Protein AF-A0A969KH78-F1 (afdb_monomer_lite)

Foldseek 3Di:
DVQLVVLVVVCVPPPDVDVVSVVDDRVPDDDPLVVVCVVCVVVLVVVLVVQVVVVAADEAEDEPSNLVVLCVLLVVLPFDAAPPHDFRYKYWYKDFDPVDDPPDPDGRIDTDPVRIGTGHSVSSNVSNVPGDDDDVVVVAAWDQDPVRDTDGDDD

pLDDT: mean 87.28, std 9.28, range [55.94, 97.88]

Sequence (155 aa):
TKILTRHIDGWEKAGSKDPALLAKPCPKASPIVTNAWRRQQEQFFVKGNSALKSGGGIVFCLGSLIFDRLMLSTKQANLKNLKNKDWTLALIGFSENKESSHISTSLNIGIDQEKIFFTNYNDFALALIDQGVPSLETFSGEFITLAGERVILSD

Radius of gyration: 22.21 Å; chains: 1; bounding box: 63×27×51 Å

Secondary structure (DSSP, 8-state):
-HHHHHHHHHHHHSSS--HHHHTS--TT----HHHHHHHHHHHHHHHHHHHHHTT--EEEEEEHHHHHHHHHHTGGG-PPP-TTS--SEEEEEEEE-TTS-TT-SS--EEEEEEEEEEE-HHHHHHHHHS-----GGGTSEEEE-TTS-EEEE--

Structure (mmCIF, N/CA/C/O backbone):
data_AF-A0A969KH78-F1
#
_entry.id   AF-A0A969KH78-F1
#
loop_
_atom_site.group_PDB
_atom_site.id
_atom_site.type_symbol
_atom_site.label_atom_id
_atom_site.label_alt_id
_atom_site.label_comp_id
_atom_site.label_asym_id
_atom_site.label_entity_id
_atom_site.label_seq_id
_atom_site.pdbx_PDB_ins_code
_atom_site.Cartn_x
_atom_site.Cartn_y
_atom_site.Cartn_z
_atom_site.occupancy
_atom_site.B_iso_or_equiv
_atom_site.auth_seq_id
_atom_site.auth_comp_id
_atom_site.auth_asym_id
_atom_site.auth_atom_id
_atom_site.pdbx_PDB_model_num
ATOM 1 N N . THR A 1 1 ? 5.396 -1.721 -22.038 1.00 59.78 1 THR A N 1
ATOM 2 C CA . THR A 1 1 ? 5.907 -3.086 -22.310 1.00 59.78 1 THR A CA 1
ATOM 3 C C . THR A 1 1 ? 6.866 -3.152 -23.492 1.00 59.78 1 THR A C 1
ATOM 5 O O . THR A 1 1 ? 8.008 -3.514 -23.269 1.00 59.78 1 THR A O 1
ATOM 8 N N . LYS A 1 2 ? 6.495 -2.713 -24.711 1.00 79.88 2 LYS A N 1
ATOM 9 C CA . LYS A 1 2 ? 7.348 -2.831 -25.923 1.00 79.88 2 LYS A CA 1
ATOM 10 C C . LYS A 1 2 ? 8.763 -2.225 -25.825 1.00 79.88 2 LYS A C 1
ATOM 12 O O . LYS A 1 2 ? 9.654 -2.673 -26.529 1.00 79.88 2 LYS A O 1
ATOM 17 N N . ILE A 1 3 ? 8.976 -1.206 -24.989 1.00 84.81 3 ILE A N 1
ATOM 18 C CA . ILE A 1 3 ? 10.279 -0.526 -24.858 1.00 84.81 3 ILE A CA 1
ATOM 19 C C . ILE A 1 3 ? 11.277 -1.348 -24.041 1.00 84.81 3 ILE A C 1
ATOM 21 O O . ILE A 1 3 ? 12.423 -1.454 -24.452 1.00 84.81 3 ILE A O 1
ATOM 25 N N . LEU A 1 4 ? 10.834 -1.980 -22.947 1.00 85.75 4 LEU A N 1
ATOM 26 C CA . LEU A 1 4 ? 11.681 -2.886 -22.164 1.00 85.75 4 LEU A CA 1
ATOM 27 C C . LEU A 1 4 ? 12.066 -4.117 -22.988 1.00 85.75 4 LEU A C 1
ATOM 29 O O . LEU A 1 4 ? 13.229 -4.490 -23.011 1.00 85.75 4 LEU A O 1
ATOM 33 N N . THR A 1 5 ? 11.111 -4.687 -23.732 1.00 88.56 5 THR A N 1
ATOM 34 C CA . THR A 1 5 ? 11.379 -5.804 -24.649 1.00 88.56 5 THR A CA 1
ATOM 35 C C . THR A 1 5 ? 12.438 -5.425 -25.682 1.00 88.56 5 THR A C 1
ATOM 37 O O . THR A 1 5 ? 13.468 -6.073 -25.747 1.00 88.56 5 THR A O 1
ATOM 40 N N . ARG A 1 6 ? 12.271 -4.299 -26.393 1.00 88.19 6 ARG A N 1
ATOM 41 C CA . ARG A 1 6 ? 13.280 -3.821 -27.358 1.00 88.19 6 ARG A CA 1
ATOM 42 C C . ARG A 1 6 ? 14.644 -3.545 -26.728 1.00 88.19 6 ARG A C 1
ATOM 44 O O . ARG A 1 6 ? 15.655 -3.687 -27.403 1.00 88.19 6 ARG A O 1
ATOM 51 N N . HIS A 1 7 ? 14.669 -3.095 -25.476 1.00 88.25 7 HIS A N 1
ATOM 52 C CA . HIS A 1 7 ? 15.908 -2.834 -24.757 1.00 88.25 7 HIS A CA 1
ATOM 53 C C . HIS A 1 7 ? 16.675 -4.133 -24.478 1.00 88.25 7 HIS A C 1
ATOM 55 O O . HIS A 1 7 ? 17.868 -4.205 -24.764 1.00 88.25 7 HIS A O 1
ATOM 61 N N . ILE A 1 8 ? 15.970 -5.170 -24.016 1.00 88.44 8 ILE A N 1
ATOM 62 C CA . ILE A 1 8 ? 16.533 -6.508 -23.797 1.00 88.44 8 ILE A CA 1
ATOM 63 C C . ILE A 1 8 ? 16.940 -7.145 -25.131 1.00 88.44 8 ILE A C 1
ATOM 65 O O . ILE A 1 8 ? 18.066 -7.617 -25.243 1.00 88.44 8 ILE A O 1
ATOM 69 N N . ASP A 1 9 ? 16.092 -7.077 -26.161 1.00 89.50 9 ASP A N 1
ATOM 70 C CA . ASP A 1 9 ? 16.403 -7.603 -27.499 1.00 89.50 9 ASP A CA 1
ATOM 71 C C . ASP A 1 9 ? 17.644 -6.918 -28.099 1.00 89.50 9 ASP A C 1
ATOM 73 O O . ASP A 1 9 ? 18.443 -7.536 -28.800 1.00 89.50 9 ASP A O 1
ATOM 77 N N . GLY A 1 10 ? 17.800 -5.613 -27.854 1.00 87.88 10 GLY A N 1
ATOM 78 C CA . GLY A 1 10 ? 18.960 -4.840 -28.288 1.00 87.88 10 GLY A CA 1
ATOM 79 C C . GLY A 1 10 ? 20.238 -5.241 -27.554 1.00 87.88 10 GLY A C 1
ATOM 80 O O . GLY A 1 10 ? 21.291 -5.320 -28.181 1.00 87.88 10 GLY A O 1
ATOM 81 N N . TRP A 1 11 ? 20.143 -5.528 -26.254 1.00 89.62 11 TRP A N 1
ATOM 82 C CA . TRP A 1 11 ? 21.253 -6.076 -25.475 1.00 89.62 11 TRP A CA 1
ATOM 83 C C . TRP A 1 11 ? 21.628 -7.491 -25.925 1.00 89.62 11 TRP A C 1
ATOM 85 O O . TRP A 1 11 ? 22.805 -7.768 -26.122 1.00 89.62 11 TRP A O 1
ATOM 95 N N . GLU A 1 12 ? 20.650 -8.368 -26.155 1.00 88.12 12 GLU A N 1
ATOM 96 C CA . GLU A 1 12 ? 20.890 -9.745 -26.604 1.00 88.12 12 GLU A CA 1
ATOM 97 C C . GLU A 1 12 ? 21.597 -9.791 -27.967 1.00 88.12 12 GLU A C 1
ATOM 99 O O . GLU A 1 12 ? 22.483 -10.615 -28.190 1.00 88.12 12 GLU A O 1
ATOM 104 N N . LYS A 1 13 ? 21.234 -8.875 -28.872 1.00 89.38 13 LYS A N 1
ATOM 105 C CA . LYS A 1 13 ? 21.841 -8.751 -30.206 1.00 89.38 13 LYS A CA 1
ATOM 106 C C . LYS A 1 13 ? 23.188 -8.030 -30.200 1.00 89.38 13 LYS A C 1
ATOM 108 O O . LYS A 1 13 ? 23.899 -8.082 -31.204 1.00 89.38 13 LYS A O 1
ATOM 113 N N . ALA A 1 14 ? 23.547 -7.347 -29.113 1.00 82.88 14 ALA A N 1
ATOM 114 C CA . ALA A 1 14 ? 24.868 -6.760 -28.972 1.00 82.88 14 ALA A CA 1
ATOM 115 C C . ALA A 1 14 ? 25.870 -7.898 -28.722 1.00 82.88 14 ALA A C 1
ATOM 117 O O . ALA A 1 14 ? 25.848 -8.545 -27.681 1.00 82.88 14 ALA A O 1
ATOM 118 N N . GLY A 1 15 ? 26.750 -8.166 -29.692 1.00 74.69 15 GLY A N 1
ATOM 119 C CA . GLY A 1 15 ? 27.698 -9.292 -29.637 1.00 74.69 15 GLY A CA 1
ATOM 120 C C . GLY A 1 15 ? 28.580 -9.327 -28.378 1.00 74.69 15 GLY A C 1
ATOM 121 O O . GLY A 1 15 ? 29.037 -10.394 -27.977 1.00 74.69 15 GLY A O 1
ATOM 122 N N . SER A 1 16 ? 28.769 -8.184 -27.713 1.00 73.38 16 SER A N 1
ATOM 123 C CA . SER A 1 16 ? 29.258 -8.095 -26.338 1.00 73.38 16 SER A CA 1
ATOM 124 C C . SER A 1 16 ? 28.070 -8.023 -25.373 1.00 73.38 16 SER A C 1
ATOM 126 O O . SER A 1 16 ? 27.358 -7.016 -25.354 1.00 73.38 16 SER A O 1
ATOM 128 N N . LYS A 1 17 ? 27.884 -9.046 -24.531 1.00 78.50 17 LYS A N 1
ATOM 129 C CA . LYS A 1 17 ? 26.896 -9.071 -23.432 1.00 78.50 17 LYS A CA 1
ATOM 130 C C . LYS A 1 17 ? 27.284 -8.116 -22.289 1.00 78.50 17 LYS A C 1
ATOM 132 O O . LYS A 1 17 ? 27.402 -8.526 -21.139 1.00 78.50 17 LYS A O 1
ATOM 137 N N . ASP A 1 18 ? 27.527 -6.852 -22.617 1.00 83.06 18 ASP A N 1
ATOM 138 C CA . ASP A 1 18 ? 27.992 -5.811 -21.705 1.00 83.06 18 ASP A CA 1
ATOM 139 C C . ASP A 1 18 ? 26.857 -5.385 -20.748 1.00 83.06 18 ASP A C 1
ATOM 141 O O . ASP A 1 18 ? 25.813 -4.911 -21.213 1.00 83.06 18 ASP A O 1
ATOM 145 N N . PRO A 1 19 ? 27.024 -5.530 -19.419 1.00 80.31 19 PRO A N 1
ATOM 146 C CA . PRO A 1 19 ? 26.044 -5.082 -18.429 1.00 80.31 19 PRO A CA 1
ATOM 147 C C . PRO A 1 19 ? 25.742 -3.579 -18.486 1.00 80.31 19 PRO A C 1
ATOM 149 O O . PRO A 1 19 ? 24.632 -3.168 -18.137 1.00 80.31 19 PRO A O 1
ATOM 152 N N . ALA A 1 20 ? 26.674 -2.746 -18.964 1.00 84.25 20 ALA A N 1
ATOM 153 C CA . ALA A 1 20 ? 26.467 -1.300 -19.060 1.00 84.25 20 ALA A CA 1
ATOM 154 C C . ALA A 1 20 ? 25.335 -0.930 -20.034 1.00 84.25 20 ALA A C 1
ATOM 156 O O . ALA A 1 20 ? 24.691 0.111 -19.886 1.00 84.25 20 ALA A O 1
ATOM 157 N N . LEU A 1 21 ? 25.048 -1.791 -21.016 1.00 84.88 21 LEU A N 1
ATOM 158 C CA . LEU A 1 21 ? 23.924 -1.607 -21.930 1.00 84.88 21 LEU A CA 1
ATOM 159 C C . LEU A 1 21 ? 22.573 -1.788 -21.227 1.00 84.88 21 LEU A C 1
ATOM 161 O O . LEU A 1 21 ? 21.670 -1.007 -21.514 1.00 84.88 21 LEU A O 1
ATOM 165 N N . LEU A 1 22 ? 22.452 -2.742 -20.294 1.00 84.50 22 LEU A N 1
ATOM 166 C CA . LEU A 1 22 ? 21.236 -2.968 -19.491 1.00 84.50 22 LEU A CA 1
ATOM 167 C C . LEU A 1 22 ? 21.005 -1.875 -18.441 1.00 84.50 22 LEU A C 1
ATOM 169 O O . LEU A 1 22 ? 19.875 -1.643 -18.020 1.00 84.50 22 LEU A O 1
ATOM 173 N N . ALA A 1 23 ? 22.072 -1.195 -18.017 1.00 83.25 23 ALA A N 1
ATOM 174 C CA . ALA A 1 23 ? 21.994 -0.096 -17.060 1.00 83.25 23 ALA A CA 1
ATOM 175 C C . ALA A 1 23 ? 21.453 1.210 -17.676 1.00 83.25 23 ALA A C 1
ATOM 177 O O . ALA A 1 23 ? 21.189 2.173 -16.952 1.00 83.25 23 ALA A O 1
ATOM 178 N N . LYS A 1 24 ? 21.282 1.282 -19.007 1.00 85.06 24 LYS A N 1
ATOM 179 C CA . LYS A 1 24 ? 20.777 2.494 -19.665 1.00 85.06 24 LYS A CA 1
ATOM 180 C C . LYS A 1 24 ? 19.299 2.723 -19.310 1.00 85.06 24 LYS A C 1
ATOM 182 O O . LYS A 1 24 ? 18.476 1.829 -19.508 1.00 85.06 24 LYS A O 1
ATOM 187 N N . PRO A 1 25 ? 18.918 3.933 -18.859 1.00 82.25 25 PRO A N 1
ATOM 188 C CA . PRO A 1 25 ? 17.534 4.227 -18.504 1.00 82.25 25 PRO A CA 1
ATOM 189 C C . PRO A 1 25 ? 16.562 4.002 -19.669 1.00 82.25 25 PRO A C 1
ATOM 191 O O . PRO A 1 25 ? 16.827 4.391 -20.806 1.00 82.25 25 PRO A O 1
ATOM 194 N N . CYS A 1 26 ? 15.390 3.439 -19.368 1.00 84.31 26 CYS A N 1
ATOM 195 C CA . CYS A 1 26 ? 14.278 3.296 -20.308 1.00 84.31 26 CYS A CA 1
ATOM 196 C C . CYS A 1 26 ? 13.216 4.389 -20.050 1.00 84.31 26 CYS A C 1
ATOM 198 O O . CYS A 1 26 ? 12.291 4.159 -19.270 1.00 84.31 26 CYS A O 1
ATOM 200 N N . PRO A 1 27 ? 13.273 5.559 -20.720 1.00 74.75 27 PRO A N 1
ATOM 201 C CA . PRO A 1 27 ? 12.539 6.780 -20.335 1.00 74.75 27 PRO A CA 1
ATOM 202 C C . PRO A 1 27 ? 11.003 6.717 -20.433 1.00 74.75 27 PRO A C 1
ATOM 204 O O . PRO A 1 27 ? 10.32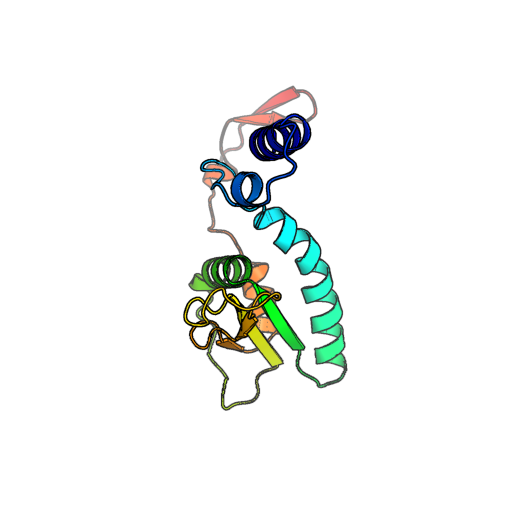0 7.679 -20.107 1.00 74.75 27 PRO A O 1
ATOM 207 N N . LYS A 1 28 ? 10.431 5.603 -20.898 1.00 77.81 28 LYS A N 1
ATOM 208 C CA . LYS A 1 28 ? 8.977 5.414 -21.073 1.00 77.81 28 LYS A CA 1
ATOM 209 C C . LYS A 1 28 ? 8.466 4.119 -20.433 1.00 77.81 28 LYS A C 1
ATOM 211 O O . LYS A 1 28 ? 7.375 3.645 -20.755 1.00 77.81 28 LYS A O 1
ATOM 216 N N . ALA A 1 29 ? 9.271 3.495 -19.580 1.00 78.00 29 ALA A N 1
ATOM 217 C CA . ALA A 1 29 ? 8.835 2.361 -18.783 1.00 78.00 29 ALA A CA 1
ATOM 218 C C . ALA A 1 29 ? 8.220 2.882 -17.476 1.00 78.00 29 ALA A C 1
ATOM 220 O O . ALA A 1 29 ? 8.936 3.260 -16.557 1.00 78.00 29 ALA A O 1
ATOM 221 N N . SER A 1 30 ? 6.889 2.923 -17.402 1.00 78.31 30 SER A N 1
ATOM 222 C CA . SER A 1 30 ? 6.181 3.275 -16.167 1.00 78.31 30 SER A CA 1
ATOM 223 C C . SER A 1 30 ? 5.917 2.030 -15.310 1.00 78.31 30 SER A C 1
ATOM 225 O O . SER A 1 30 ? 5.613 0.964 -15.859 1.00 78.31 30 SER A O 1
ATOM 227 N N . PRO A 1 31 ? 5.992 2.143 -13.974 1.00 82.38 31 PRO A N 1
ATOM 228 C CA . PRO A 1 31 ? 5.671 1.043 -13.074 1.00 82.38 31 PRO A CA 1
ATOM 229 C C . PRO A 1 31 ? 4.176 0.696 -13.135 1.00 82.38 31 PRO A C 1
ATOM 231 O O . PRO A 1 31 ? 3.315 1.572 -13.209 1.00 82.38 31 PRO A O 1
ATOM 234 N N . ILE A 1 32 ? 3.845 -0.596 -13.047 1.00 86.81 32 ILE A N 1
ATOM 235 C CA . ILE A 1 32 ? 2.453 -1.082 -13.091 1.00 86.81 32 ILE A CA 1
ATOM 236 C C . ILE A 1 32 ? 1.855 -1.120 -11.672 1.00 86.81 32 ILE A C 1
ATOM 238 O O . ILE A 1 32 ? 1.416 -2.165 -11.186 1.00 86.81 32 ILE A O 1
ATOM 242 N N . VAL A 1 33 ? 1.859 0.031 -10.988 1.00 88.19 33 VAL A N 1
ATOM 243 C CA . VAL A 1 33 ? 1.525 0.146 -9.552 1.00 88.19 33 VAL A CA 1
ATOM 244 C C . VAL A 1 33 ? 0.098 -0.330 -9.253 1.00 88.19 33 VAL A C 1
ATOM 246 O O . VAL A 1 33 ? -0.115 -1.056 -8.288 1.00 88.19 33 VAL A O 1
ATOM 249 N N . THR A 1 34 ? -0.879 0.004 -10.106 1.00 87.50 34 THR A N 1
ATOM 250 C CA . THR A 1 34 ? -2.282 -0.431 -9.941 1.00 87.50 34 THR A CA 1
ATOM 251 C C . THR A 1 34 ? -2.429 -1.941 -9.933 1.00 87.50 34 THR A C 1
ATOM 253 O O . THR A 1 34 ? -3.112 -2.494 -9.076 1.00 87.50 34 THR A O 1
ATOM 256 N N . ASN A 1 35 ? -1.766 -2.617 -10.866 1.00 87.94 35 ASN A N 1
ATOM 257 C CA . ASN A 1 35 ? -1.826 -4.069 -10.953 1.00 87.94 35 ASN A CA 1
ATOM 258 C C . ASN A 1 35 ? -1.095 -4.729 -9.777 1.00 87.94 35 ASN A C 1
ATOM 260 O O . ASN A 1 35 ? -1.586 -5.709 -9.223 1.00 87.94 35 ASN A O 1
ATOM 264 N N . ALA A 1 36 ? 0.062 -4.182 -9.385 1.00 89.75 36 ALA A N 1
ATOM 265 C CA . ALA A 1 36 ? 0.803 -4.666 -8.225 1.00 89.75 36 ALA A CA 1
ATOM 266 C C . ALA A 1 36 ? -0.043 -4.570 -6.948 1.00 89.75 36 ALA A C 1
ATOM 268 O O . ALA A 1 36 ? -0.157 -5.555 -6.222 1.00 89.75 36 ALA A O 1
ATOM 269 N N . TRP A 1 37 ? -0.707 -3.431 -6.730 1.00 91.38 37 TRP A N 1
ATOM 270 C CA . TRP A 1 37 ? -1.616 -3.253 -5.602 1.00 91.38 37 TRP A CA 1
ATOM 271 C C . TRP A 1 37 ? -2.806 -4.214 -5.654 1.00 91.38 37 TRP A C 1
ATOM 273 O O . TRP A 1 37 ? -3.074 -4.889 -4.668 1.00 91.38 37 TRP A O 1
ATOM 283 N N . ARG A 1 38 ? -3.471 -4.363 -6.808 1.00 89.12 38 ARG A N 1
ATOM 284 C CA . ARG A 1 38 ? -4.629 -5.265 -6.954 1.00 89.12 38 ARG A CA 1
ATOM 285 C C . ARG A 1 38 ? -4.318 -6.704 -6.524 1.00 89.12 38 ARG A C 1
ATOM 287 O O . ARG A 1 38 ? -5.158 -7.350 -5.915 1.00 89.12 38 ARG A O 1
ATOM 294 N N . ARG A 1 39 ? -3.104 -7.193 -6.798 1.00 88.62 39 ARG A N 1
ATOM 295 C CA . ARG A 1 39 ? -2.650 -8.534 -6.374 1.00 88.62 39 ARG A CA 1
ATOM 296 C C . ARG A 1 39 ? -2.382 -8.640 -4.875 1.00 88.62 39 ARG A C 1
ATOM 298 O O . ARG A 1 39 ? -2.473 -9.724 -4.313 1.00 88.62 39 ARG A O 1
ATOM 305 N N . GLN A 1 40 ? -2.016 -7.536 -4.237 1.00 91.69 40 GLN A N 1
ATOM 306 C CA . GLN A 1 40 ? -1.744 -7.494 -2.803 1.00 91.69 40 GLN A CA 1
ATOM 307 C C . GLN A 1 40 ? -2.998 -7.196 -1.979 1.00 91.69 40 GLN A C 1
ATOM 309 O O . GLN A 1 40 ? -3.059 -7.567 -0.812 1.00 91.69 40 GLN A O 1
ATOM 314 N N . GLN A 1 41 ? -4.001 -6.567 -2.586 1.00 92.31 41 GLN A N 1
ATOM 315 C CA . GLN A 1 41 ? -5.222 -6.127 -1.925 1.00 92.31 41 GLN A CA 1
ATOM 316 C C . GLN A 1 41 ? -5.979 -7.283 -1.257 1.00 92.31 41 GLN A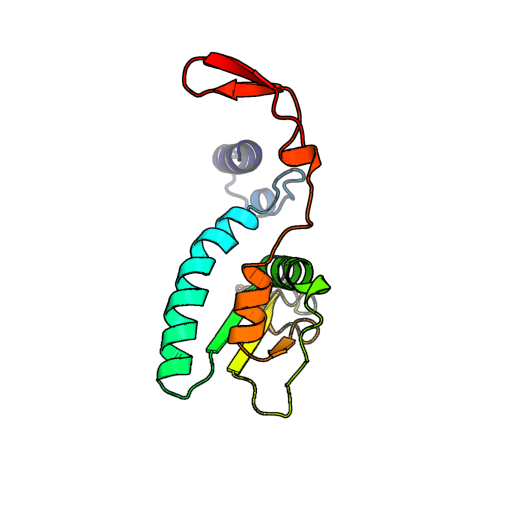 C 1
ATOM 318 O O . GLN A 1 41 ? -6.358 -7.176 -0.096 1.00 92.31 41 GLN A O 1
ATOM 323 N N . GLU A 1 42 ? -6.152 -8.413 -1.946 1.00 90.50 42 GLU A N 1
ATOM 324 C CA . GLU A 1 42 ? -6.803 -9.591 -1.357 1.00 90.50 42 GLU A CA 1
ATOM 325 C C . GLU A 1 42 ? -6.031 -10.110 -0.138 1.00 90.50 42 GLU A C 1
ATOM 327 O O . GLU A 1 42 ? -6.611 -10.359 0.916 1.00 90.50 42 GLU A O 1
ATOM 332 N N . GLN A 1 43 ? -4.703 -10.207 -0.254 1.00 90.31 43 GLN A N 1
ATOM 333 C CA . GLN A 1 43 ? -3.844 -10.642 0.845 1.00 90.31 43 GLN A CA 1
ATOM 334 C C . GLN A 1 43 ? -3.934 -9.687 2.035 1.00 90.31 43 GLN A C 1
ATOM 336 O O . GLN A 1 43 ? -3.998 -10.152 3.171 1.00 90.31 43 GLN A O 1
ATOM 341 N N . PHE A 1 44 ? -3.980 -8.377 1.778 1.00 94.62 44 PHE A N 1
ATOM 342 C CA . PHE A 1 44 ? -4.166 -7.356 2.803 1.00 94.62 44 PHE A CA 1
ATOM 343 C C . PHE A 1 44 ? -5.475 -7.582 3.568 1.00 94.62 44 PHE A C 1
ATOM 345 O O . PHE A 1 44 ? -5.445 -7.682 4.793 1.00 94.62 44 PHE A O 1
ATOM 352 N N . PHE A 1 45 ? -6.591 -7.768 2.856 1.00 93.94 45 PHE A N 1
ATOM 353 C CA . PHE A 1 45 ? -7.897 -7.964 3.485 1.00 93.94 45 PHE A CA 1
ATOM 354 C C . PHE A 1 45 ? -8.026 -9.295 4.234 1.00 93.94 45 PHE A C 1
ATOM 356 O O . PHE A 1 45 ? -8.512 -9.335 5.368 1.00 93.94 45 PHE A O 1
ATOM 363 N N . VAL A 1 46 ? -7.580 -10.394 3.623 1.00 94.06 46 VAL A N 1
ATOM 364 C CA . VAL A 1 46 ? -7.712 -11.737 4.205 1.00 94.06 46 VAL A CA 1
ATOM 365 C C . VAL A 1 46 ? -6.791 -11.902 5.415 1.00 94.06 46 VAL A C 1
ATOM 367 O O . VAL A 1 46 ? -7.247 -12.304 6.489 1.00 94.06 46 VAL A O 1
ATOM 370 N N . LYS A 1 47 ? -5.505 -11.554 5.281 1.00 93.75 47 LYS A N 1
ATOM 371 C CA . LYS A 1 47 ? -4.533 -11.708 6.376 1.00 93.75 47 LYS A CA 1
ATOM 372 C C . LYS A 1 47 ? -4.746 -10.682 7.478 1.00 93.75 47 LYS A C 1
ATOM 374 O O . LYS A 1 47 ? -4.603 -11.035 8.645 1.00 93.75 47 LYS A O 1
ATOM 379 N N . GLY A 1 48 ? -5.130 -9.455 7.132 1.00 93.81 48 GLY A N 1
ATOM 380 C CA . GLY A 1 48 ? -5.430 -8.424 8.119 1.00 93.81 48 GLY A CA 1
ATOM 381 C C . GLY A 1 48 ? -6.616 -8.800 9.006 1.00 93.81 48 GLY A C 1
ATOM 382 O O . GLY A 1 48 ? -6.504 -8.762 10.230 1.00 93.81 48 GLY A O 1
ATOM 383 N N . ASN A 1 49 ? -7.704 -9.303 8.414 1.00 93.06 49 ASN A N 1
ATOM 384 C CA . ASN A 1 49 ? -8.837 -9.818 9.190 1.00 93.06 49 ASN A CA 1
ATOM 385 C C . ASN A 1 49 ? -8.457 -11.027 10.054 1.00 93.06 49 ASN A C 1
ATOM 387 O O . ASN A 1 49 ? -8.910 -11.128 11.194 1.00 93.06 49 ASN A O 1
ATOM 391 N N . SER A 1 50 ? -7.632 -11.943 9.538 1.00 94.81 50 SER A N 1
ATOM 392 C CA . SER A 1 50 ? -7.147 -13.085 10.322 1.00 94.81 50 SER A CA 1
ATOM 393 C C . SER A 1 50 ? -6.313 -12.641 11.529 1.00 94.81 50 SER A C 1
ATOM 395 O O . SER A 1 50 ? -6.486 -13.187 12.619 1.00 94.81 50 SER A O 1
ATOM 397 N N . ALA A 1 51 ? -5.434 -11.648 11.353 1.00 95.19 51 ALA A N 1
ATOM 398 C CA . ALA A 1 51 ? -4.616 -11.095 12.430 1.00 95.19 51 ALA A CA 1
ATOM 399 C C . ALA A 1 51 ? -5.490 -10.454 13.519 1.00 95.19 51 ALA A C 1
ATOM 401 O O . ALA A 1 51 ? -5.361 -10.810 14.690 1.00 95.19 51 ALA A O 1
ATOM 402 N N . LEU A 1 52 ? -6.450 -9.609 13.126 1.00 93.94 52 LEU A N 1
ATOM 403 C CA . LEU A 1 52 ? -7.372 -8.962 14.063 1.00 93.94 52 LEU A CA 1
ATOM 404 C C . LEU A 1 52 ? -8.234 -9.953 14.845 1.00 93.94 52 LEU A C 1
ATOM 406 O O . LEU A 1 52 ? -8.373 -9.822 16.059 1.00 93.94 52 LEU A O 1
ATOM 410 N N . LYS A 1 53 ? -8.801 -10.963 14.173 1.00 93.31 53 LYS A N 1
ATOM 411 C CA . LYS A 1 53 ? -9.602 -12.008 14.837 1.00 93.31 53 LYS A CA 1
ATOM 412 C C . LYS A 1 53 ? -8.790 -12.817 15.846 1.00 93.31 53 LYS A C 1
ATOM 414 O O . LYS A 1 53 ? -9.361 -13.377 16.773 1.00 93.31 53 LYS A O 1
ATOM 419 N N . SER A 1 54 ? -7.473 -12.855 15.667 1.00 94.69 54 SER A N 1
ATOM 420 C CA . SER A 1 54 ? -6.537 -13.500 16.587 1.00 94.69 54 SER A CA 1
ATOM 421 C C . SER A 1 54 ? -6.066 -12.563 17.710 1.00 94.69 54 SER A C 1
ATOM 423 O O . SER A 1 54 ? -5.211 -12.951 18.498 1.00 94.69 54 SER A O 1
ATOM 425 N N . GLY A 1 55 ? -6.586 -11.331 17.780 1.00 91.38 55 GLY A N 1
ATOM 426 C CA . GLY A 1 55 ? -6.181 -10.315 18.756 1.00 91.38 55 GLY A CA 1
ATOM 427 C C . GLY A 1 55 ? -4.840 -9.640 18.447 1.00 91.38 55 GLY A C 1
ATOM 428 O O . GLY A 1 55 ? -4.301 -8.946 19.304 1.00 91.38 55 GLY A O 1
ATOM 429 N N . GLY A 1 56 ? -4.284 -9.850 17.250 1.00 93.25 56 GLY A N 1
ATOM 430 C CA . GLY A 1 56 ? -3.005 -9.285 16.824 1.00 93.25 56 GLY A CA 1
ATOM 431 C C . GLY A 1 56 ? -3.144 -8.083 15.888 1.00 93.25 56 GLY A C 1
ATOM 432 O O . GLY A 1 56 ? -4.236 -7.711 15.459 1.00 93.25 56 GLY A O 1
ATOM 433 N N . GLY A 1 57 ? -2.000 -7.499 15.533 1.00 93.81 57 GLY A N 1
ATOM 434 C CA . GLY A 1 57 ? -1.874 -6.500 14.472 1.00 93.81 57 GLY A CA 1
ATOM 435 C C . GLY A 1 57 ? -1.212 -7.072 13.219 1.00 93.81 57 GLY A C 1
ATOM 436 O O . GLY A 1 57 ? -0.572 -8.124 13.259 1.00 93.81 57 GLY A O 1
ATOM 437 N N . ILE A 1 58 ? -1.341 -6.364 12.099 1.00 96.00 58 ILE A N 1
ATOM 438 C CA . ILE A 1 58 ? -0.665 -6.693 10.842 1.00 96.00 58 ILE A CA 1
ATOM 439 C C . ILE A 1 58 ? 0.387 -5.635 10.504 1.00 96.00 58 ILE A C 1
ATOM 441 O O . ILE A 1 58 ? 0.138 -4.432 10.572 1.00 96.00 58 ILE A O 1
ATOM 445 N N . VAL A 1 59 ? 1.571 -6.097 10.106 1.00 96.12 59 VAL A N 1
ATOM 446 C CA . VAL A 1 59 ? 2.619 -5.252 9.529 1.00 96.12 59 VAL A CA 1
ATOM 447 C C . VAL A 1 59 ? 2.660 -5.510 8.034 1.00 96.12 59 VAL A C 1
ATOM 449 O O . VAL A 1 59 ? 2.748 -6.656 7.590 1.00 96.12 59 VAL A O 1
ATOM 452 N N . PHE A 1 60 ? 2.591 -4.442 7.255 1.00 95.56 60 PHE A N 1
ATOM 453 C CA . PHE A 1 60 ? 2.537 -4.504 5.811 1.00 95.56 60 PHE A CA 1
ATOM 454 C C . PHE A 1 60 ? 3.681 -3.685 5.210 1.00 95.56 60 PHE A C 1
ATOM 456 O O . PHE A 1 60 ? 3.647 -2.454 5.152 1.00 95.56 60 PHE A O 1
ATOM 463 N N . CYS A 1 61 ? 4.729 -4.402 4.803 1.00 95.19 61 CYS A N 1
ATOM 464 C CA . CYS A 1 61 ? 5.936 -3.828 4.221 1.00 95.19 61 CYS A CA 1
ATOM 465 C C . CYS A 1 61 ? 5.771 -3.653 2.709 1.00 95.19 61 CYS A C 1
ATOM 467 O O . CYS A 1 61 ? 5.442 -4.606 1.998 1.00 95.19 61 CYS A O 1
ATOM 469 N N . LEU A 1 62 ? 6.019 -2.446 2.209 1.00 94.69 62 LEU A N 1
ATOM 470 C CA . LEU A 1 62 ? 5.690 -2.040 0.847 1.00 94.69 62 LEU A CA 1
ATOM 471 C C . LEU A 1 62 ? 6.834 -1.266 0.202 1.00 94.69 62 LEU A C 1
ATOM 473 O O . LEU A 1 62 ? 7.487 -0.450 0.842 1.00 94.69 62 LEU A O 1
ATOM 477 N N . GLY A 1 63 ? 7.013 -1.441 -1.107 1.00 94.00 63 GLY A N 1
ATOM 478 C CA . GLY A 1 63 ? 7.852 -0.524 -1.873 1.00 94.00 63 GLY A CA 1
ATOM 479 C C . GLY A 1 63 ? 7.234 0.877 -1.901 1.00 94.00 63 GLY A C 1
ATOM 480 O O . GLY A 1 63 ? 6.007 1.013 -1.977 1.00 94.00 63 GLY A O 1
ATOM 481 N N . SER A 1 64 ? 8.078 1.910 -1.907 1.00 93.00 64 SER A N 1
ATOM 482 C CA . SER A 1 64 ? 7.680 3.327 -1.856 1.00 93.00 64 SER A CA 1
ATOM 483 C C . SER A 1 64 ? 6.504 3.701 -2.768 1.00 93.00 64 SER A C 1
ATOM 485 O O . SER A 1 64 ? 5.587 4.381 -2.330 1.00 93.00 64 SER A O 1
ATOM 487 N N . LEU A 1 65 ? 6.476 3.211 -4.013 1.00 93.25 65 LEU A N 1
ATOM 488 C CA . LEU A 1 65 ? 5.410 3.534 -4.973 1.00 93.25 65 LEU A CA 1
ATOM 489 C C . LEU A 1 65 ? 4.026 3.020 -4.552 1.00 93.25 65 LEU A C 1
ATOM 491 O O . LEU A 1 65 ? 3.014 3.653 -4.850 1.00 93.25 65 LEU A O 1
ATOM 495 N N . ILE A 1 66 ? 3.965 1.853 -3.904 1.00 94.19 66 ILE A N 1
ATOM 496 C CA . ILE A 1 66 ? 2.701 1.307 -3.400 1.00 94.19 66 ILE A CA 1
ATOM 497 C C . ILE A 1 66 ? 2.301 2.068 -2.139 1.00 94.19 66 ILE A C 1
ATOM 499 O O . ILE A 1 66 ? 1.142 2.452 -2.026 1.00 94.19 66 ILE A O 1
ATOM 503 N N . PHE A 1 67 ? 3.254 2.341 -1.243 1.00 95.75 67 PHE A N 1
ATOM 504 C CA . PHE A 1 67 ? 3.008 3.143 -0.045 1.00 95.75 67 PHE A CA 1
ATOM 505 C C . PHE A 1 67 ? 2.388 4.504 -0.399 1.00 95.75 67 PHE A C 1
ATOM 507 O O . PHE A 1 67 ? 1.303 4.827 0.081 1.00 95.75 67 PHE A O 1
ATOM 514 N N . ASP A 1 68 ? 3.015 5.253 -1.310 1.00 94.62 68 ASP A N 1
ATOM 515 C CA . ASP A 1 68 ? 2.556 6.588 -1.720 1.00 94.62 68 ASP A CA 1
ATOM 516 C C . ASP A 1 68 ? 1.146 6.543 -2.317 1.00 94.62 68 ASP A C 1
ATOM 518 O O . ASP A 1 68 ? 0.294 7.376 -2.003 1.00 94.62 68 ASP A O 1
ATOM 522 N N . ARG A 1 69 ? 0.872 5.526 -3.143 1.00 92.69 69 ARG A N 1
ATOM 523 C CA . ARG A 1 69 ? -0.462 5.295 -3.702 1.00 92.69 69 ARG A CA 1
ATOM 524 C C . ARG A 1 69 ? -1.498 5.077 -2.600 1.00 92.69 69 ARG A C 1
ATOM 526 O O . ARG A 1 69 ? -2.576 5.662 -2.674 1.00 92.69 69 ARG A O 1
ATOM 533 N N . LEU A 1 70 ? -1.202 4.221 -1.622 1.00 92.81 70 LEU A N 1
ATOM 534 C CA . LEU A 1 70 ? -2.136 3.912 -0.542 1.00 92.81 70 LEU A CA 1
ATOM 535 C C . LEU A 1 70 ? -2.424 5.147 0.308 1.00 92.81 70 LEU A C 1
ATOM 537 O O . LEU A 1 70 ? -3.591 5.485 0.496 1.00 92.81 70 LEU A O 1
ATOM 541 N N . MET A 1 71 ? -1.381 5.868 0.720 1.00 93.62 71 MET A N 1
ATOM 542 C CA . MET A 1 71 ? -1.531 7.093 1.507 1.00 93.62 71 MET A CA 1
ATOM 543 C C . MET A 1 71 ? -2.321 8.170 0.762 1.00 93.62 71 MET A C 1
ATOM 545 O O . MET A 1 71 ? -3.137 8.863 1.367 1.00 93.62 71 MET A O 1
ATOM 549 N N . LEU A 1 72 ? -2.124 8.293 -0.555 1.00 91.12 72 LEU A N 1
ATOM 550 C CA . LEU A 1 72 ? -2.927 9.190 -1.383 1.00 91.12 72 LEU A CA 1
ATOM 551 C C . LEU A 1 72 ? -4.398 8.758 -1.408 1.00 91.12 72 LEU A C 1
ATOM 553 O O . LEU A 1 72 ? -5.281 9.601 -1.270 1.00 91.12 72 LEU A O 1
ATOM 557 N N . SER A 1 73 ? -4.657 7.457 -1.552 1.00 87.44 73 SER A N 1
ATOM 558 C CA . SER A 1 73 ? -6.018 6.919 -1.633 1.00 87.44 73 SER A CA 1
ATOM 559 C C . SER A 1 73 ? -6.804 7.026 -0.325 1.00 87.44 73 SER A C 1
ATOM 561 O O . SER A 1 73 ? -8.018 7.174 -0.364 1.00 87.44 73 SER A O 1
ATOM 563 N N . THR A 1 74 ? -6.127 7.032 0.826 1.00 90.69 74 THR A N 1
ATOM 564 C CA . THR A 1 74 ? -6.760 7.171 2.148 1.00 90.69 74 THR A CA 1
ATOM 565 C C . THR A 1 74 ? -6.683 8.594 2.704 1.00 90.69 74 THR A C 1
ATOM 567 O O . THR A 1 74 ? -7.034 8.827 3.860 1.00 90.69 74 THR A O 1
ATOM 570 N N . LYS A 1 75 ? -6.206 9.567 1.915 1.00 86.69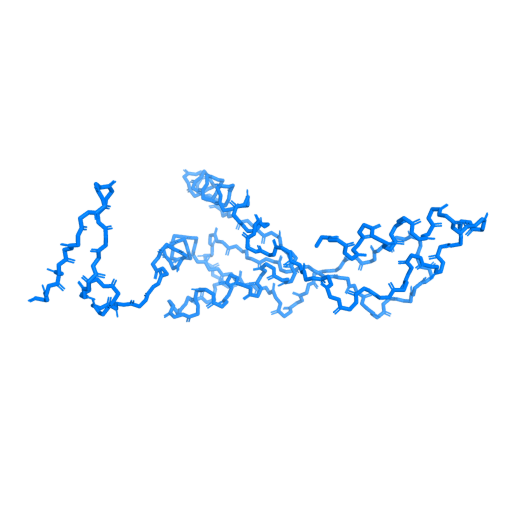 75 LYS A N 1
ATOM 571 C CA . LYS A 1 75 ? -5.925 10.933 2.385 1.00 86.69 75 LYS A CA 1
ATOM 572 C C . LYS A 1 75 ? -7.158 11.636 2.963 1.00 86.69 75 LYS A C 1
ATOM 574 O O . LYS A 1 75 ? -7.032 12.391 3.921 1.00 86.69 75 LYS A O 1
ATOM 579 N N . GLN A 1 76 ? -8.338 11.386 2.396 1.00 83.12 76 GLN A N 1
ATOM 580 C CA . GLN A 1 76 ? -9.589 12.025 2.820 1.00 83.12 76 GLN A CA 1
ATOM 581 C C . GLN A 1 76 ? -10.131 11.475 4.147 1.00 83.12 76 GLN A C 1
ATOM 583 O O . GLN A 1 76 ? -10.838 12.185 4.853 1.00 83.12 76 GLN A O 1
ATOM 588 N N . ALA A 1 77 ? -9.747 10.255 4.532 1.00 85.69 77 ALA A N 1
ATOM 589 C CA . ALA A 1 77 ? -10.253 9.595 5.735 1.00 85.69 77 ALA A CA 1
ATOM 590 C C . ALA A 1 77 ? -9.630 10.110 7.049 1.00 85.69 77 ALA A C 1
ATOM 592 O O . ALA A 1 77 ? -10.034 9.676 8.124 1.00 85.69 77 ALA A O 1
ATOM 593 N N . ASN A 1 78 ? -8.641 11.015 6.982 1.00 85.31 78 ASN A N 1
ATOM 594 C CA . ASN A 1 78 ? -7.980 11.633 8.141 1.00 85.31 78 ASN A CA 1
ATOM 595 C C . ASN A 1 78 ? -7.564 10.621 9.233 1.00 85.31 78 ASN A C 1
ATOM 597 O O . ASN A 1 78 ? -7.831 10.792 10.426 1.00 85.31 78 ASN A O 1
ATOM 601 N N . LEU A 1 79 ? -6.937 9.525 8.800 1.00 93.06 79 LEU A N 1
ATOM 602 C CA . LEU A 1 79 ? -6.554 8.422 9.673 1.00 93.06 79 LEU A CA 1
ATOM 603 C C . LEU A 1 79 ? -5.553 8.880 10.739 1.00 93.06 79 LEU A C 1
ATOM 605 O O . LEU A 1 79 ? -4.559 9.550 10.452 1.00 93.06 79 LEU A O 1
ATOM 609 N N . LYS A 1 80 ? -5.792 8.471 11.986 1.00 93.31 80 LYS A N 1
ATOM 610 C CA . LYS A 1 80 ? -4.916 8.812 13.112 1.00 93.31 80 LYS A CA 1
ATOM 611 C C . LYS A 1 80 ? -3.623 8.006 13.043 1.00 93.31 80 LYS A C 1
ATOM 613 O O . LYS A 1 80 ? -3.660 6.792 12.838 1.00 93.31 80 LYS A O 1
ATOM 618 N N . ASN A 1 81 ? -2.502 8.675 13.308 1.00 94.81 81 ASN A N 1
ATOM 619 C CA . ASN A 1 81 ? -1.228 8.008 13.544 1.00 94.81 81 ASN A CA 1
ATOM 620 C C . ASN A 1 81 ? -1.165 7.493 14.992 1.00 94.81 81 ASN A C 1
ATOM 622 O O . ASN A 1 81 ? -1.253 8.272 15.944 1.00 94.81 81 ASN A O 1
ATOM 626 N N . LEU A 1 82 ? -1.017 6.181 15.154 1.00 96.50 82 LEU A N 1
ATOM 627 C CA . LEU A 1 82 ? -1.067 5.462 16.428 1.00 96.50 82 LEU A CA 1
ATOM 628 C C . LEU A 1 82 ? 0.289 4.860 16.836 1.00 96.50 82 LEU A C 1
ATOM 630 O O . LEU A 1 82 ? 0.318 3.936 17.639 1.00 96.50 82 LEU A O 1
ATOM 634 N N . LYS A 1 83 ? 1.418 5.384 16.332 1.00 92.25 83 LYS A N 1
ATOM 635 C CA . LYS A 1 83 ? 2.775 4.829 16.554 1.00 92.25 83 LYS A CA 1
ATOM 636 C C . LYS A 1 83 ? 3.100 4.456 18.011 1.00 92.25 83 LYS A C 1
ATOM 638 O O . LYS A 1 83 ? 3.752 3.447 18.240 1.00 92.25 83 LYS A O 1
ATOM 643 N N . ASN A 1 84 ? 2.629 5.249 18.976 1.00 92.12 84 ASN A N 1
ATOM 644 C CA . ASN A 1 84 ? 2.882 5.061 20.413 1.00 92.12 84 ASN A CA 1
ATOM 645 C C . ASN A 1 84 ? 1.620 4.640 21.194 1.00 92.12 84 ASN A C 1
ATOM 647 O O . ASN A 1 84 ? 1.494 4.946 22.378 1.00 92.12 84 ASN A O 1
ATOM 651 N N . LYS A 1 85 ? 0.634 4.051 20.515 1.00 92.19 85 LYS A N 1
ATOM 652 C CA . LYS A 1 85 ? -0.661 3.631 21.071 1.00 92.19 85 LYS A CA 1
ATOM 653 C C . LYS A 1 85 ? -1.011 2.234 20.548 1.00 92.19 85 LYS A C 1
ATOM 655 O O . LYS A 1 85 ? -0.212 1.620 19.846 1.00 92.19 85 LYS A O 1
ATOM 660 N N . ASP A 1 86 ? -2.221 1.773 20.841 1.00 92.25 86 ASP A N 1
ATOM 661 C CA . ASP A 1 86 ? -2.749 0.496 20.360 1.00 92.25 86 ASP A CA 1
ATOM 662 C C . ASP A 1 86 ? -3.100 0.575 18.867 1.00 92.25 86 ASP A C 1
ATOM 664 O O . ASP A 1 86 ? -4.234 0.855 18.466 1.00 92.25 86 ASP A O 1
ATOM 668 N N . TRP A 1 87 ? -2.092 0.386 18.019 1.00 96.69 87 TRP A N 1
ATOM 669 C CA . TRP A 1 87 ? -2.268 0.216 16.582 1.00 96.69 87 TRP A CA 1
ATOM 670 C C . TRP A 1 87 ? -2.541 -1.250 16.248 1.00 96.69 87 TRP A C 1
ATOM 672 O O . TRP A 1 87 ? -2.090 -2.167 16.930 1.00 96.69 87 TRP A O 1
ATOM 682 N N . THR A 1 88 ? -3.253 -1.474 15.149 1.00 96.94 88 THR A N 1
ATOM 683 C CA . THR A 1 88 ? -3.494 -2.823 14.613 1.00 96.94 88 THR A CA 1
ATOM 684 C C . THR A 1 88 ? -3.025 -2.978 13.169 1.00 96.94 88 THR A C 1
ATOM 686 O O . THR A 1 88 ? -3.002 -4.088 12.643 1.00 96.94 88 THR A O 1
ATOM 689 N N . LEU A 1 89 ? -2.584 -1.884 12.542 1.00 97.62 89 LEU A N 1
ATOM 690 C CA . LEU A 1 89 ? -1.912 -1.859 11.251 1.00 97.62 89 LEU A CA 1
ATOM 691 C C . LEU A 1 89 ? -0.639 -1.009 11.326 1.00 97.62 89 LEU A C 1
ATOM 693 O O . LEU A 1 89 ? -0.682 0.133 11.783 1.00 97.62 89 LEU A O 1
ATOM 697 N N . ALA A 1 90 ? 0.462 -1.534 10.793 1.00 97.62 90 ALA A N 1
ATOM 698 C CA . ALA A 1 90 ? 1.665 -0.770 10.482 1.00 97.62 90 ALA A CA 1
ATOM 699 C C . ALA A 1 90 ? 1.989 -0.883 8.988 1.00 97.62 90 ALA A C 1
ATOM 701 O O . ALA A 1 90 ? 2.172 -1.983 8.471 1.00 97.62 90 ALA A O 1
ATOM 702 N N . LEU A 1 91 ? 2.083 0.248 8.297 1.00 97.25 91 LEU A N 1
ATOM 703 C CA . LEU A 1 91 ? 2.603 0.354 6.938 1.00 97.25 91 LEU A CA 1
ATOM 704 C C . LEU A 1 91 ? 4.068 0.772 7.014 1.00 97.25 91 LEU A C 1
ATOM 706 O O . LEU A 1 91 ? 4.380 1.807 7.606 1.00 97.25 91 LEU A O 1
ATOM 710 N N . ILE A 1 92 ? 4.952 -0.018 6.407 1.00 97.06 92 ILE A N 1
ATOM 711 C CA . ILE A 1 92 ? 6.395 0.242 6.416 1.00 97.06 92 ILE A CA 1
ATOM 712 C C . ILE A 1 92 ? 6.898 0.291 4.977 1.00 97.06 92 ILE A C 1
ATOM 714 O O . ILE A 1 92 ? 6.934 -0.720 4.277 1.00 97.06 92 ILE A O 1
ATOM 718 N N . GLY A 1 93 ? 7.273 1.482 4.531 1.00 96.75 93 GLY A N 1
ATOM 719 C CA . GLY A 1 93 ? 7.920 1.720 3.255 1.00 96.75 93 GLY A CA 1
ATOM 720 C C . GLY A 1 93 ? 9.370 1.247 3.272 1.00 96.75 93 GLY A C 1
ATOM 721 O O . GLY A 1 93 ? 10.106 1.493 4.226 1.00 96.75 93 GLY A O 1
ATOM 722 N N . PHE A 1 94 ? 9.796 0.592 2.199 1.00 94.69 94 PHE A N 1
ATOM 723 C CA . PHE A 1 94 ? 11.203 0.307 1.944 1.00 94.69 94 PHE A CA 1
ATOM 724 C C . PHE A 1 94 ? 11.613 0.797 0.556 1.00 94.69 94 PHE A C 1
ATOM 726 O O . PHE A 1 94 ? 10.822 0.790 -0.398 1.00 94.69 94 PHE A O 1
ATOM 733 N N . SER A 1 95 ? 12.871 1.208 0.446 1.00 91.69 95 SER A N 1
ATOM 734 C CA . SER A 1 95 ? 13.480 1.687 -0.792 1.00 91.69 95 SER A CA 1
ATOM 735 C C . SER A 1 95 ? 14.958 1.335 -0.848 1.00 91.69 95 SER A C 1
ATOM 737 O O . SER A 1 95 ? 15.580 0.987 0.154 1.00 91.69 95 SER A O 1
ATOM 739 N N . GLU A 1 96 ? 15.534 1.443 -2.039 1.00 88.25 96 GLU A N 1
ATOM 740 C CA . GLU A 1 96 ? 16.980 1.370 -2.202 1.00 88.25 96 GLU A CA 1
ATOM 741 C C . GLU A 1 96 ? 17.659 2.546 -1.485 1.00 88.25 96 GLU A C 1
ATOM 743 O O . GLU A 1 96 ? 17.232 3.699 -1.614 1.00 88.25 96 GLU A O 1
ATOM 748 N N . ASN A 1 97 ? 18.715 2.251 -0.730 1.00 81.00 97 ASN A N 1
ATOM 749 C CA . ASN A 1 97 ? 19.538 3.246 -0.066 1.00 81.00 97 ASN A CA 1
ATOM 750 C C . ASN A 1 97 ? 20.541 3.844 -1.064 1.00 81.00 97 ASN A C 1
ATOM 752 O O . ASN A 1 97 ? 21.595 3.266 -1.339 1.00 81.00 97 ASN A O 1
ATOM 756 N N . LYS A 1 98 ? 20.216 5.034 -1.572 1.00 73.81 98 LYS A N 1
ATOM 757 C CA . LYS A 1 98 ? 21.034 5.768 -2.549 1.00 73.81 98 LYS A CA 1
ATOM 758 C C . LYS A 1 98 ? 22.344 6.318 -1.979 1.00 73.81 98 LYS A C 1
ATOM 760 O O . LYS A 1 98 ? 23.207 6.713 -2.755 1.00 73.81 98 LYS A O 1
ATOM 765 N N . GLU A 1 99 ? 22.491 6.364 -0.656 1.00 71.81 99 GLU A N 1
ATOM 766 C CA . GLU A 1 99 ? 23.719 6.834 -0.001 1.00 71.81 99 GLU A CA 1
ATOM 767 C C . GLU A 1 99 ? 24.787 5.741 0.075 1.00 71.81 99 GLU A C 1
ATOM 769 O O . GLU A 1 99 ? 25.974 6.029 0.225 1.00 71.81 99 GLU A O 1
ATOM 774 N N . SER A 1 100 ? 24.390 4.473 -0.060 1.00 62.7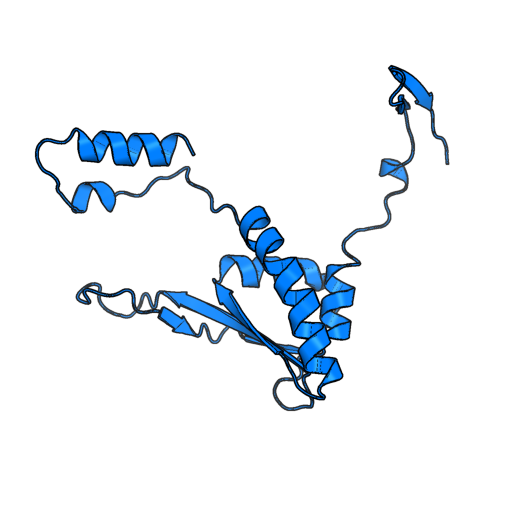5 100 SER A N 1
ATOM 775 C CA . SER A 1 100 ? 25.355 3.383 -0.108 1.00 62.75 100 SER A CA 1
ATOM 776 C C . SER A 1 100 ? 26.012 3.308 -1.482 1.00 62.75 100 SER A C 1
ATOM 778 O O . SER A 1 100 ? 25.344 3.182 -2.505 1.00 62.75 100 SER A O 1
ATOM 780 N N . SER A 1 101 ? 27.342 3.410 -1.503 1.00 55.94 101 SER A N 1
ATOM 781 C CA . SER A 1 101 ? 28.136 3.352 -2.729 1.00 55.94 101 SER A CA 1
ATOM 782 C C . SER A 1 101 ? 27.785 2.113 -3.561 1.00 55.94 101 SER A C 1
ATOM 784 O O . SER A 1 101 ? 27.732 1.009 -3.015 1.00 55.94 101 SER A O 1
ATOM 786 N N . HIS A 1 102 ? 27.650 2.285 -4.880 1.00 57.28 102 HIS A N 1
ATOM 787 C CA . HIS A 1 102 ? 27.367 1.255 -5.900 1.00 57.28 102 HIS A CA 1
ATOM 788 C C . HIS A 1 102 ? 28.409 0.112 -6.006 1.00 57.28 102 HIS A C 1
ATOM 790 O O . HIS A 1 102 ? 28.449 -0.607 -6.998 1.00 57.28 102 HIS A O 1
ATOM 796 N N . ILE A 1 103 ? 29.279 -0.046 -5.007 1.00 57.44 103 ILE A N 1
ATOM 797 C CA . ILE A 1 103 ? 30.356 -1.041 -4.936 1.00 57.44 103 ILE A CA 1
ATOM 798 C C . ILE A 1 103 ? 29.812 -2.415 -4.495 1.00 57.44 103 ILE A C 1
ATOM 800 O O . ILE A 1 103 ? 30.463 -3.440 -4.681 1.00 57.44 103 ILE A O 1
ATOM 804 N N . SER A 1 104 ? 28.603 -2.459 -3.930 1.00 56.81 104 SER A N 1
ATOM 805 C CA . SER A 1 104 ? 27.963 -3.699 -3.491 1.00 56.81 104 SER A CA 1
ATOM 806 C C . SER A 1 104 ? 27.416 -4.513 -4.670 1.00 56.81 104 SER A C 1
ATOM 808 O O . SER A 1 104 ? 26.688 -3.995 -5.514 1.00 56.81 104 SER A O 1
ATOM 810 N N . THR A 1 105 ? 27.690 -5.821 -4.680 1.00 67.25 105 THR A N 1
ATOM 811 C CA . THR A 1 105 ? 27.076 -6.800 -5.598 1.00 67.25 105 THR A CA 1
ATOM 812 C C . THR A 1 105 ? 25.587 -7.047 -5.311 1.00 67.25 105 THR A C 1
ATOM 814 O O . THR A 1 105 ? 24.922 -7.746 -6.075 1.00 67.25 105 THR A O 1
ATOM 817 N N . SER A 1 106 ? 25.048 -6.473 -4.230 1.00 72.88 106 SER A N 1
ATOM 818 C CA . SER A 1 106 ? 23.638 -6.546 -3.842 1.00 72.88 106 SER A CA 1
ATOM 819 C C . SER A 1 106 ? 23.011 -5.165 -3.655 1.00 72.88 106 SER A C 1
ATOM 821 O O . SER A 1 106 ? 23.639 -4.254 -3.112 1.00 72.88 106 SER A O 1
ATOM 823 N N . LEU A 1 107 ? 21.736 -5.042 -4.031 1.00 77.25 107 LEU A N 1
ATOM 824 C CA . LEU A 1 107 ? 20.900 -3.876 -3.743 1.00 77.25 107 LEU A CA 1
ATOM 825 C C . LEU A 1 107 ? 20.772 -3.679 -2.231 1.00 77.25 107 LEU A C 1
ATOM 827 O O . LEU A 1 107 ? 20.284 -4.560 -1.523 1.00 77.25 107 LEU A O 1
ATOM 831 N N . ASN A 1 108 ? 21.189 -2.516 -1.742 1.00 84.00 108 ASN A N 1
ATOM 832 C CA . ASN A 1 108 ? 21.007 -2.155 -0.346 1.00 84.00 108 ASN A CA 1
ATOM 833 C C . ASN A 1 108 ? 19.591 -1.610 -0.154 1.00 84.00 108 ASN A C 1
ATOM 835 O O . ASN A 1 108 ? 19.293 -0.485 -0.550 1.00 84.00 108 ASN A O 1
ATOM 839 N N . ILE A 1 109 ? 18.705 -2.424 0.411 1.00 87.44 109 ILE A N 1
ATOM 840 C CA . ILE A 1 109 ? 17.323 -2.041 0.693 1.00 87.44 109 ILE A CA 1
ATOM 841 C C . ILE A 1 109 ? 17.223 -1.666 2.168 1.00 87.44 109 ILE A C 1
ATOM 843 O O . ILE A 1 109 ? 17.552 -2.466 3.042 1.00 87.44 109 ILE A O 1
ATOM 847 N N . GLY A 1 110 ? 16.740 -0.456 2.433 1.00 91.06 110 GLY A N 1
ATOM 848 C CA . GLY A 1 110 ? 16.509 0.061 3.776 1.00 91.06 110 GLY A CA 1
ATOM 849 C C . GLY A 1 110 ? 15.042 0.403 4.013 1.00 91.06 110 GLY A C 1
ATOM 850 O O . GLY A 1 110 ? 14.257 0.559 3.075 1.00 91.06 110 GLY A O 1
ATOM 851 N N . ILE A 1 111 ? 14.682 0.535 5.290 1.00 93.75 111 ILE A N 1
ATOM 852 C CA . ILE A 1 111 ? 13.401 1.124 5.686 1.00 93.75 111 ILE A CA 1
ATOM 853 C C . ILE A 1 111 ? 13.469 2.627 5.429 1.00 93.75 111 ILE A C 1
ATOM 855 O O . ILE A 1 111 ? 14.380 3.304 5.911 1.00 93.75 111 ILE A O 1
ATOM 859 N N . ASP A 1 112 ? 12.475 3.137 4.718 1.00 92.44 112 ASP A N 1
ATOM 860 C CA . ASP A 1 112 ? 12.282 4.564 4.513 1.00 92.44 112 ASP A CA 1
ATOM 861 C C . ASP A 1 112 ? 11.568 5.138 5.746 1.00 92.44 112 ASP A C 1
ATOM 863 O O . ASP A 1 112 ? 10.384 4.882 5.975 1.00 92.44 112 ASP A O 1
ATOM 867 N N . GLN A 1 113 ? 12.309 5.874 6.581 1.00 92.00 113 GLN A N 1
ATOM 868 C CA . GLN A 1 113 ? 11.799 6.409 7.850 1.00 92.00 113 GLN A CA 1
ATOM 869 C C . GLN A 1 113 ? 10.682 7.441 7.657 1.00 92.00 113 GLN A C 1
ATOM 871 O O . GLN A 1 113 ? 9.866 7.630 8.562 1.00 92.00 113 GLN A O 1
ATOM 876 N N . GLU A 1 114 ? 10.608 8.074 6.485 1.00 93.25 114 GLU A N 1
ATOM 877 C CA . GLU A 1 114 ? 9.538 9.012 6.139 1.00 93.25 114 GLU A CA 1
ATOM 878 C C . GLU A 1 114 ? 8.249 8.281 5.739 1.00 93.25 114 GLU A C 1
ATOM 880 O O . GLU A 1 114 ? 7.160 8.858 5.765 1.00 93.25 114 GLU A O 1
ATOM 885 N N . LYS A 1 115 ? 8.347 6.986 5.418 1.00 95.12 115 LYS A N 1
ATOM 886 C CA . LYS A 1 115 ? 7.234 6.139 4.973 1.00 95.12 115 LYS A CA 1
ATOM 887 C C . LYS A 1 115 ? 6.877 5.093 6.011 1.00 95.12 115 LYS A C 1
ATOM 889 O O . LYS A 1 115 ? 6.785 3.904 5.720 1.00 95.12 115 LYS A O 1
ATOM 894 N N . ILE A 1 116 ? 6.637 5.540 7.238 1.00 96.62 116 ILE A N 1
ATOM 895 C CA . 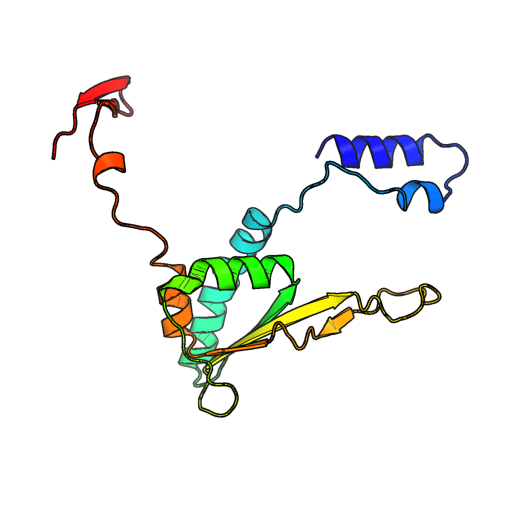ILE A 1 116 ? 6.144 4.678 8.311 1.00 96.62 116 ILE A CA 1
ATOM 896 C C . ILE A 1 116 ? 4.840 5.251 8.853 1.00 96.62 116 ILE A C 1
ATOM 898 O O . ILE A 1 116 ? 4.794 6.385 9.333 1.00 96.62 116 ILE A O 1
ATOM 902 N N . PHE A 1 117 ? 3.777 4.453 8.811 1.00 97.31 117 PHE A N 1
ATOM 903 C CA . PHE A 1 117 ? 2.460 4.865 9.282 1.00 97.31 117 PHE A CA 1
ATOM 904 C C . PHE A 1 117 ? 1.809 3.766 10.118 1.00 97.31 117 PHE A C 1
ATOM 906 O O . PHE A 1 117 ? 1.699 2.627 9.677 1.00 97.31 117 PHE A O 1
ATOM 913 N N . PHE A 1 118 ? 1.364 4.110 11.323 1.00 97.88 118 PHE A N 1
ATOM 914 C CA . PHE A 1 118 ? 0.691 3.190 12.239 1.00 97.88 118 PHE A CA 1
ATOM 915 C C . PHE A 1 118 ? -0.741 3.651 12.436 1.00 97.88 118 PHE A C 1
ATOM 917 O O . PHE A 1 118 ? -0.967 4.831 12.695 1.00 97.88 118 PHE A O 1
ATOM 924 N N . THR A 1 119 ? -1.711 2.752 12.348 1.00 97.50 119 THR A N 1
ATOM 925 C CA . THR A 1 119 ? -3.121 3.116 12.501 1.00 97.50 119 THR A CA 1
ATOM 926 C C . THR A 1 119 ? -3.980 1.913 12.894 1.00 97.50 119 THR A C 1
ATOM 928 O O . THR A 1 119 ? -3.467 0.830 13.193 1.00 97.50 119 THR A O 1
ATOM 931 N N . ASN A 1 120 ? -5.296 2.104 12.938 1.00 96.62 120 ASN A N 1
ATOM 932 C CA . ASN A 1 120 ? -6.243 1.012 13.090 1.00 96.62 120 ASN A CA 1
ATOM 933 C C . ASN A 1 120 ? -6.512 0.364 11.725 1.00 96.62 120 ASN A C 1
ATOM 935 O O . ASN A 1 120 ? -6.828 1.044 10.749 1.00 96.62 120 ASN A O 1
ATOM 939 N N . TYR A 1 121 ? -6.391 -0.958 11.657 1.00 96.56 121 TYR A N 1
ATOM 940 C CA . TYR A 1 121 ? -6.610 -1.711 10.430 1.00 96.56 121 TYR A CA 1
ATOM 941 C C . TYR A 1 121 ? -8.023 -1.527 9.857 1.00 96.56 121 TYR A C 1
ATOM 943 O O . TYR A 1 121 ? -8.150 -1.360 8.648 1.00 96.56 121 TYR A O 1
ATOM 951 N N . ASN A 1 122 ? -9.070 -1.543 10.690 1.00 94.62 122 ASN A N 1
ATOM 952 C CA . ASN A 1 122 ? -10.451 -1.443 10.210 1.00 94.62 122 ASN A CA 1
ATOM 953 C C . ASN A 1 122 ? -10.718 -0.065 9.608 1.00 94.62 122 ASN A C 1
ATOM 955 O O . ASN A 1 122 ? -11.258 0.015 8.509 1.00 94.62 122 ASN A O 1
ATOM 959 N N . ASP A 1 123 ? -10.272 0.999 10.279 1.00 94.81 123 ASP A N 1
ATOM 960 C CA . ASP A 1 123 ? -10.404 2.369 9.772 1.00 94.81 123 ASP A CA 1
ATOM 961 C C . ASP A 1 123 ? -9.678 2.523 8.429 1.00 94.81 123 ASP A C 1
ATOM 963 O O . ASP A 1 123 ? -10.215 3.088 7.478 1.00 94.81 123 ASP A O 1
ATOM 967 N N . PHE A 1 124 ? -8.470 1.960 8.318 1.00 95.38 124 PHE A N 1
ATOM 968 C CA . PHE A 1 124 ? -7.704 1.984 7.074 1.00 95.38 124 PHE A CA 1
ATOM 969 C C . PHE A 1 124 ? -8.368 1.160 5.961 1.00 95.38 124 PHE A C 1
ATOM 971 O O . PHE A 1 124 ? -8.429 1.599 4.814 1.00 95.38 124 PHE A O 1
ATOM 978 N N . ALA A 1 125 ? -8.879 -0.030 6.279 1.00 94.06 125 ALA A N 1
ATOM 979 C CA . ALA A 1 125 ? -9.580 -0.891 5.332 1.00 94.06 125 ALA A CA 1
ATOM 980 C C . ALA A 1 125 ? -10.866 -0.231 4.814 1.00 94.06 125 ALA A C 1
ATOM 982 O O . ALA A 1 125 ? -11.118 -0.266 3.611 1.00 94.06 125 ALA A O 1
ATOM 983 N N . LEU A 1 126 ? -11.636 0.416 5.693 1.00 92.31 126 LEU A N 1
ATOM 984 C CA . LEU A 1 126 ? -12.812 1.200 5.317 1.00 92.31 126 LEU A CA 1
ATOM 985 C C . LEU A 1 126 ? -12.424 2.379 4.423 1.00 92.31 126 LEU A C 1
ATOM 987 O O . LEU A 1 126 ? -13.008 2.533 3.356 1.00 92.31 126 LEU A O 1
ATOM 991 N N . ALA A 1 127 ? -11.381 3.132 4.783 1.00 92.44 127 ALA A N 1
ATOM 992 C CA . ALA A 1 127 ? -10.864 4.226 3.959 1.00 92.44 127 ALA A CA 1
ATOM 993 C C . ALA A 1 127 ? -10.409 3.771 2.560 1.00 92.44 127 ALA A C 1
ATOM 995 O O . ALA A 1 127 ? -10.453 4.543 1.605 1.00 92.44 127 ALA A O 1
ATOM 996 N N . LEU A 1 128 ? -9.954 2.522 2.420 1.00 90.50 128 LEU A N 1
ATOM 997 C CA . LEU A 1 128 ? -9.614 1.947 1.121 1.00 90.50 128 LEU A CA 1
ATOM 998 C C . LEU A 1 128 ? -10.835 1.526 0.294 1.00 90.50 128 LEU A C 1
ATOM 1000 O O . LEU A 1 128 ? -10.728 1.467 -0.930 1.00 90.50 128 LEU A O 1
ATOM 1004 N N . ILE A 1 129 ? -11.943 1.169 0.938 1.00 87.56 129 ILE A N 1
ATOM 1005 C CA . ILE A 1 129 ? -13.175 0.742 0.263 1.00 87.56 129 ILE A CA 1
ATOM 1006 C C . ILE A 1 129 ? -14.008 1.959 -0.137 1.00 87.56 129 ILE A C 1
ATOM 1008 O O . ILE A 1 129 ? -14.521 1.996 -1.251 1.00 87.56 129 ILE A O 1
ATOM 1012 N N . ASP A 1 130 ? -14.083 2.963 0.734 1.00 83.62 130 ASP A N 1
ATOM 1013 C CA . ASP A 1 130 ? -14.866 4.191 0.554 1.00 83.62 130 ASP A CA 1
ATOM 1014 C C . ASP A 1 130 ? -14.187 5.194 -0.404 1.00 83.62 130 ASP A C 1
ATOM 1016 O O . ASP A 1 130 ? -14.231 6.410 -0.238 1.00 83.62 130 ASP A O 1
ATOM 1020 N N . GLN A 1 131 ? -13.484 4.675 -1.414 1.00 74.38 131 GLN A N 1
ATOM 1021 C CA . GLN A 1 131 ? -12.832 5.479 -2.439 1.00 74.38 131 GLN A CA 1
ATOM 1022 C C . GLN A 1 131 ? -13.858 5.928 -3.478 1.00 74.38 131 GLN A C 1
ATOM 1024 O O . GLN A 1 131 ? -14.347 5.129 -4.275 1.00 74.38 131 GLN A O 1
ATOM 1029 N N . GLY A 1 132 ? -14.120 7.229 -3.522 1.00 67.31 132 GLY A N 1
ATOM 1030 C CA . GLY A 1 132 ? -14.994 7.846 -4.512 1.00 67.31 132 GLY A CA 1
ATOM 1031 C C . GLY A 1 132 ? -15.602 9.126 -3.962 1.00 67.31 132 GLY A C 1
ATOM 1032 O O . GLY A 1 132 ? -15.794 9.262 -2.761 1.00 67.31 132 GLY A O 1
ATOM 1033 N N . VAL A 1 133 ? -15.888 10.084 -4.838 1.00 67.69 133 VAL A N 1
ATOM 1034 C CA . VAL A 1 133 ? -16.683 11.263 -4.474 1.00 67.69 133 VAL A CA 1
ATOM 1035 C C . VAL A 1 133 ? -18.077 11.049 -5.058 1.00 67.69 133 VAL A C 1
ATOM 1037 O O . VAL A 1 133 ? -18.163 10.562 -6.190 1.00 67.69 133 VAL A O 1
ATOM 1040 N N . PRO A 1 134 ? -19.160 11.394 -4.339 1.00 73.31 134 PRO A N 1
ATOM 1041 C CA . PRO A 1 134 ? -20.492 11.406 -4.926 1.00 73.31 134 PRO A CA 1
ATOM 1042 C C . PRO A 1 134 ? -20.483 12.194 -6.243 1.00 73.31 134 PRO A C 1
ATOM 1044 O O . PRO A 1 134 ? -20.093 13.360 -6.270 1.00 73.31 134 PRO A O 1
ATOM 1047 N N . SER A 1 135 ? -20.876 11.548 -7.339 1.00 78.06 135 SER A N 1
ATOM 1048 C CA . SER A 1 135 ? -20.953 12.165 -8.664 1.00 78.06 135 SER A CA 1
ATOM 1049 C C . SER A 1 135 ? -22.237 11.711 -9.343 1.00 78.06 135 SER A C 1
ATOM 1051 O O . SER A 1 135 ? -22.267 10.680 -10.009 1.00 78.06 135 SER A O 1
ATOM 1053 N N . LEU A 1 136 ? -23.303 12.487 -9.142 1.00 76.38 136 LEU A N 1
ATOM 1054 C CA . LEU A 1 136 ? -24.602 12.263 -9.787 1.00 76.38 136 LEU A CA 1
ATOM 1055 C C . LEU A 1 136 ? -24.472 12.311 -11.315 1.00 76.38 136 LEU A C 1
ATOM 1057 O O . LEU A 1 136 ? -25.004 11.447 -11.995 1.00 76.38 136 LEU A O 1
ATOM 1061 N N . GLU A 1 137 ? -23.635 13.215 -11.832 1.00 80.25 137 GLU A N 1
ATOM 1062 C CA . GLU A 1 137 ? -23.308 13.338 -13.262 1.00 80.25 137 GLU A CA 1
ATOM 1063 C C . GLU A 1 137 ? -22.703 12.063 -13.872 1.00 80.25 137 GLU A C 1
ATOM 1065 O O . GLU A 1 137 ? -22.818 11.836 -15.070 1.00 80.25 137 GLU A O 1
ATOM 1070 N N . THR A 1 138 ? -22.060 11.204 -13.069 1.00 80.06 138 THR A N 1
ATOM 1071 C CA . THR A 1 138 ? -21.564 9.901 -13.556 1.00 80.06 138 THR A CA 1
ATOM 1072 C C . THR A 1 138 ? -22.715 8.931 -13.854 1.00 80.06 138 THR A C 1
ATOM 1074 O O . THR A 1 138 ? -22.543 7.985 -14.623 1.00 80.06 138 THR A O 1
ATOM 1077 N N . PHE A 1 139 ? -23.882 9.153 -13.248 1.00 81.06 139 PHE A N 1
ATOM 1078 C CA . PHE A 1 139 ? -25.053 8.279 -13.316 1.00 81.06 139 PHE A CA 1
ATOM 1079 C C . PHE A 1 139 ? -26.263 8.930 -14.001 1.00 81.06 139 PHE A C 1
ATOM 1081 O O . PHE A 1 139 ? -27.315 8.297 -14.080 1.00 81.06 139 PHE A O 1
ATOM 1088 N N . SER A 1 140 ? -26.108 10.138 -14.546 1.00 83.81 140 SER A N 1
ATOM 1089 C CA . SER A 1 140 ? -27.118 10.825 -15.348 1.00 83.81 140 SER A CA 1
ATOM 1090 C C . SER A 1 140 ? -26.595 11.133 -16.755 1.00 83.81 140 SER A C 1
ATOM 1092 O O . SER A 1 140 ? -25.403 11.342 -16.975 1.00 83.81 140 SER A O 1
ATOM 1094 N N . GLY A 1 141 ? -27.483 11.085 -17.749 1.00 85.56 141 GLY A N 1
ATOM 1095 C CA . GLY A 1 141 ? -27.155 11.257 -19.166 1.00 85.56 141 GLY A CA 1
ATOM 1096 C C . GLY A 1 141 ? -27.573 10.082 -20.052 1.00 85.56 141 GLY A C 1
ATOM 1097 O O . GLY A 1 141 ? -28.403 9.252 -19.682 1.00 85.56 141 GLY A O 1
ATOM 1098 N N . GLU A 1 142 ? -27.030 10.044 -21.269 1.00 91.00 142 GLU A N 1
ATOM 1099 C CA . GLU A 1 142 ? -27.318 9.005 -22.263 1.00 91.00 142 GLU A CA 1
ATOM 1100 C C . GLU A 1 142 ? -26.397 7.793 -22.052 1.00 91.00 142 GLU A C 1
ATOM 1102 O O . GLU A 1 142 ? -25.177 7.880 -22.198 1.00 91.00 142 GLU A O 1
ATOM 1107 N N . PHE A 1 143 ? -26.992 6.645 -21.738 1.00 91.06 143 PHE A N 1
ATOM 1108 C CA . PHE A 1 143 ? -26.326 5.356 -21.589 1.00 91.06 143 PHE A CA 1
ATOM 1109 C C . PHE A 1 143 ? -26.702 4.422 -22.733 1.00 91.06 143 PHE A C 1
ATOM 1111 O O . PHE A 1 143 ? -27.774 4.525 -23.327 1.00 91.06 143 PHE A O 1
ATOM 1118 N N . ILE A 1 144 ? -25.821 3.464 -23.011 1.00 91.81 144 ILE A N 1
ATOM 1119 C CA . ILE A 1 144 ? -26.104 2.357 -23.921 1.00 91.81 144 ILE A CA 1
ATOM 1120 C C . ILE A 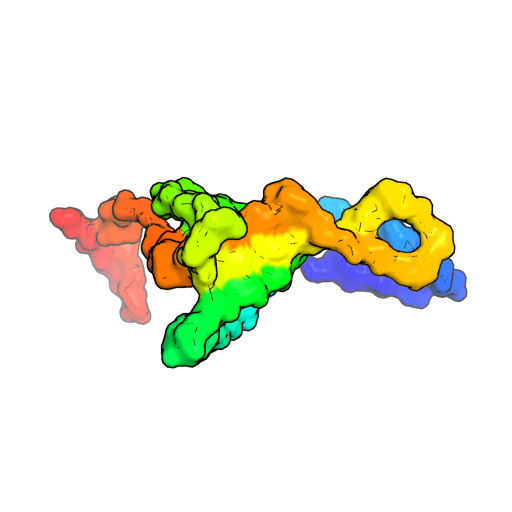1 144 ? -26.257 1.095 -23.077 1.00 91.81 144 ILE A C 1
ATOM 1122 O O . ILE A 1 144 ? -25.359 0.740 -22.311 1.00 91.81 144 ILE A O 1
ATOM 1126 N N . THR A 1 145 ? -27.399 0.426 -23.198 1.00 89.19 145 THR A N 1
ATOM 1127 C CA . THR A 1 145 ? -27.663 -0.834 -22.499 1.00 89.19 145 THR A CA 1
ATOM 1128 C C . THR A 1 145 ? -26.847 -1.973 -23.106 1.00 89.19 145 THR A C 1
ATOM 1130 O O . THR A 1 145 ? -26.331 -1.884 -24.220 1.00 89.19 145 THR A O 1
ATOM 1133 N N . LEU A 1 146 ? -26.783 -3.109 -22.407 1.00 90.38 146 LEU A N 1
ATOM 1134 C CA . LEU A 1 146 ? -26.177 -4.329 -22.955 1.00 90.38 146 LEU A CA 1
ATOM 1135 C C . LEU A 1 146 ? -26.909 -4.858 -24.202 1.00 90.38 146 LEU A C 1
ATOM 1137 O O . LEU A 1 146 ? -26.327 -5.627 -24.961 1.00 90.38 146 LEU A O 1
ATOM 1141 N N . ALA A 1 147 ? -28.156 -4.431 -24.428 1.00 92.00 147 ALA A N 1
ATOM 1142 C CA . ALA A 1 147 ? -28.923 -4.723 -25.637 1.00 92.00 147 ALA A CA 1
ATOM 1143 C C . ALA A 1 147 ? -28.623 -3.744 -26.793 1.00 92.00 147 ALA A C 1
ATOM 1145 O O . ALA A 1 147 ? -29.163 -3.904 -27.884 1.00 92.00 147 ALA A O 1
ATOM 1146 N N . GLY A 1 148 ? -27.760 -2.743 -26.580 1.00 91.38 148 GLY A N 1
ATOM 1147 C CA . GLY A 1 148 ? -27.432 -1.715 -27.573 1.00 91.38 148 GLY A CA 1
ATOM 1148 C C . GLY A 1 148 ? -28.461 -0.585 -27.665 1.00 91.38 148 GLY A C 1
ATOM 1149 O O . GLY A 1 148 ? -28.381 0.246 -28.569 1.00 91.38 148 GLY A O 1
ATOM 1150 N N . GLU A 1 149 ? -29.418 -0.535 -26.742 1.00 93.81 149 GLU A N 1
ATOM 1151 C CA . GLU A 1 149 ? -30.451 0.497 -26.704 1.00 93.81 149 GLU A CA 1
ATOM 1152 C C . GLU A 1 149 ? -29.933 1.741 -25.989 1.00 93.81 149 GLU A C 1
ATOM 1154 O O . GLU A 1 149 ? -29.197 1.645 -25.007 1.00 93.81 149 GLU A O 1
ATOM 1159 N N . ARG A 1 150 ? -30.336 2.918 -26.465 1.00 91.50 150 ARG A N 1
ATOM 1160 C CA . ARG A 1 150 ? -30.033 4.187 -25.800 1.00 91.50 150 ARG A CA 1
ATOM 1161 C C . ARG A 1 150 ? -31.072 4.453 -24.723 1.00 91.50 150 ARG A C 1
ATOM 1163 O O . ARG A 1 150 ? -32.266 4.450 -25.011 1.00 91.50 150 ARG A O 1
ATOM 1170 N N . VAL A 1 151 ? -30.614 4.710 -23.506 1.00 91.50 151 VAL A N 1
ATOM 1171 C CA . VAL A 1 151 ? -31.462 5.049 -22.362 1.00 91.50 151 VAL A CA 1
ATOM 1172 C C . VAL A 1 151 ? -30.943 6.337 -21.754 1.00 91.50 151 VAL A C 1
ATOM 1174 O O . VAL A 1 151 ? -29.754 6.464 -21.484 1.00 91.50 151 VAL A O 1
ATOM 1177 N N . ILE A 1 152 ? -31.836 7.295 -21.539 1.00 89.88 152 ILE A N 1
ATOM 1178 C CA . ILE A 1 152 ? -31.512 8.536 -20.843 1.00 89.88 152 ILE A CA 1
ATOM 1179 C C . ILE A 1 152 ? -31.895 8.342 -19.381 1.00 89.88 152 ILE A C 1
ATOM 1181 O O . ILE A 1 152 ? -33.064 8.110 -19.076 1.00 89.88 152 ILE A O 1
ATOM 1185 N N . LEU A 1 153 ? -30.908 8.416 -18.493 1.00 84.12 153 LEU A N 1
ATOM 1186 C CA . LEU A 1 153 ? -31.129 8.466 -17.054 1.00 84.12 153 LEU A CA 1
ATOM 1187 C C . LEU A 1 153 ? -31.108 9.937 -16.637 1.00 84.12 153 LEU A C 1
ATOM 1189 O O . LEU A 1 153 ? -30.095 10.614 -16.800 1.00 84.12 153 LEU A O 1
ATOM 1193 N N . SER A 1 154 ? -32.239 10.448 -16.163 1.00 78.12 154 SER A N 1
ATOM 1194 C CA . SER A 1 154 ? -32.326 11.752 -15.500 1.00 78.12 154 SER A CA 1
ATOM 1195 C C . SER A 1 154 ? -32.382 11.552 -13.988 1.00 78.12 154 SER A C 1
ATOM 1197 O O . SER A 1 154 ? -32.904 10.527 -13.545 1.00 78.12 154 SER A O 1
ATOM 1199 N N . ASP A 1 155 ? -31.859 12.524 -13.237 1.00 62.91 155 ASP A N 1
ATOM 1200 C CA . ASP A 1 155 ? -31.963 12.580 -11.770 1.00 62.91 155 ASP A CA 1
ATOM 1201 C C . ASP A 1 155 ? -33.422 12.532 -11.277 1.00 62.91 155 ASP A C 1
ATOM 1203 O O . ASP A 1 155 ? -34.310 13.099 -11.965 1.00 62.91 155 ASP A O 1
#